Protein AF-A0A3C2D097-F1 (afdb_monomer_lite)

Sequence (112 aa):
MTNLFAPLGINSFEWKAIRGKHVFASGNLFLAPRDLAKIGQLCLNKGEWNGTAKISKQWMEESTQSWIYPTEFGVGDGYGYQWWLHKNPAMWRTLVMRAYFIMKGDTYHLGE

Foldseek 3Di:
DCLPCVLLVFDDWDFDAPDDPHGPLQARIGGDPVSVVSVVVCLVVLQDDPNDRSDHSVCSVQQQDFPAADDPVDDARGHGNQDRHHPDPVCVVPDPPGGRDDDPDDDDPPDD

Structure (mmCIF, N/CA/C/O backbone):
data_AF-A0A3C2D097-F1
#
_entry.id   AF-A0A3C2D097-F1
#
loop_
_atom_site.group_PDB
_atom_site.id
_atom_site.type_symbol
_atom_site.label_atom_id
_atom_site.label_alt_id
_atom_site.label_comp_id
_atom_site.label_asym_id
_atom_site.label_entity_id
_atom_site.label_seq_id
_atom_site.pdbx_PDB_ins_code
_atom_site.Cartn_x
_atom_site.Cartn_y
_atom_site.Cartn_z
_atom_site.occupancy
_atom_site.B_iso_or_equiv
_atom_site.auth_seq_id
_atom_site.auth_comp_id
_atom_site.auth_asym_id
_atom_site.auth_atom_id
_atom_site.pdbx_PDB_model_num
ATOM 1 N N . MET A 1 1 ? 3.657 -13.182 -3.591 1.00 59.03 1 MET A N 1
ATOM 2 C CA . MET A 1 1 ? 2.786 -12.130 -4.183 1.00 59.03 1 MET A CA 1
ATOM 3 C C . MET A 1 1 ? 1.293 -12.449 -4.070 1.00 59.03 1 MET A C 1
ATOM 5 O O . MET A 1 1 ? 0.471 -11.553 -4.208 1.00 59.03 1 MET A O 1
ATOM 9 N N . THR A 1 2 ? 0.946 -13.686 -3.718 1.00 64.25 2 THR A N 1
ATOM 10 C CA . THR A 1 2 ? -0.405 -14.182 -3.417 1.00 64.25 2 THR A CA 1
ATOM 11 C C . THR A 1 2 ? -1.143 -13.439 -2.300 1.00 64.25 2 THR A C 1
ATOM 13 O O . THR A 1 2 ? -2.363 -13.371 -2.347 1.00 64.25 2 THR A O 1
ATOM 16 N N . ASN A 1 3 ? -0.443 -12.837 -1.334 1.00 79.62 3 ASN A N 1
ATOM 17 C CA . ASN A 1 3 ? -1.094 -12.298 -0.130 1.00 79.62 3 ASN A CA 1
ATOM 18 C C . ASN A 1 3 ? -1.745 -10.913 -0.308 1.00 79.62 3 ASN A C 1
ATOM 20 O O . ASN A 1 3 ? -2.619 -10.569 0.477 1.00 79.62 3 ASN A O 1
ATOM 24 N N . LEU A 1 4 ? -1.360 -10.132 -1.329 1.00 88.69 4 LEU A N 1
ATOM 25 C CA . LEU A 1 4 ? -1.915 -8.786 -1.562 1.00 88.69 4 LEU A CA 1
ATOM 26 C C . LEU A 1 4 ? -2.538 -8.632 -2.951 1.00 88.69 4 LEU A C 1
ATOM 28 O O . LEU A 1 4 ? -3.680 -8.208 -3.068 1.00 88.69 4 LEU A O 1
ATOM 32 N N . PHE A 1 5 ? -1.818 -9.000 -4.012 1.00 92.94 5 PHE A N 1
ATOM 33 C CA . PHE A 1 5 ? -2.268 -8.717 -5.379 1.00 92.94 5 PHE A CA 1
ATOM 34 C C . PHE A 1 5 ? -3.458 -9.575 -5.797 1.00 92.94 5 PHE A C 1
ATOM 36 O O . PHE A 1 5 ? -4.438 -9.040 -6.311 1.00 92.94 5 PHE A O 1
ATOM 43 N N . ALA A 1 6 ? -3.419 -10.878 -5.513 1.00 92.19 6 ALA A N 1
ATOM 44 C CA . ALA A 1 6 ? -4.521 -11.774 -5.853 1.00 92.19 6 ALA A CA 1
ATOM 45 C C . ALA A 1 6 ? -5.845 -11.375 -5.157 1.00 92.19 6 ALA A C 1
ATOM 47 O O . ALA A 1 6 ? -6.849 -11.252 -5.856 1.00 92.19 6 ALA A O 1
ATOM 48 N N . PRO A 1 7 ? -5.877 -11.054 -3.844 1.00 91.56 7 PRO A N 1
ATOM 49 C CA . PRO A 1 7 ? -7.081 -10.527 -3.192 1.00 91.56 7 PRO A CA 1
ATOM 50 C C . PRO A 1 7 ? -7.643 -9.235 -3.801 1.00 91.56 7 PRO A C 1
ATOM 52 O O . PRO A 1 7 ? -8.851 -9.016 -3.746 1.00 91.56 7 PRO A O 1
ATOM 55 N N . LEU A 1 8 ? -6.786 -8.389 -4.380 1.00 94.88 8 LEU A N 1
ATOM 56 C CA . LEU A 1 8 ? -7.181 -7.154 -5.066 1.00 94.88 8 LEU A CA 1
ATOM 57 C C . LEU A 1 8 ? -7.514 -7.380 -6.557 1.00 94.88 8 LEU A C 1
ATOM 59 O O . LEU A 1 8 ? -7.867 -6.440 -7.273 1.00 94.88 8 LEU A O 1
ATOM 63 N N . GLY A 1 9 ? -7.389 -8.610 -7.063 1.00 94.94 9 GLY A N 1
ATOM 64 C CA . GLY A 1 9 ? -7.557 -8.921 -8.483 1.00 94.94 9 GLY A CA 1
ATOM 65 C C . GLY A 1 9 ? -6.534 -8.210 -9.374 1.00 94.94 9 GLY A C 1
ATOM 66 O O . GLY A 1 9 ? -6.878 -7.755 -10.465 1.00 94.94 9 GLY A O 1
ATOM 67 N N . ILE A 1 10 ? -5.308 -8.028 -8.879 1.00 95.25 10 ILE A N 1
ATOM 68 C CA . ILE A 1 10 ? -4.172 -7.495 -9.635 1.00 95.25 10 ILE A CA 1
ATOM 69 C C . ILE A 1 10 ? -3.451 -8.688 -10.258 1.00 95.25 10 ILE A C 1
ATOM 71 O O . ILE A 1 10 ? -2.685 -9.387 -9.595 1.00 95.25 10 ILE A O 1
ATOM 75 N N . ASN A 1 11 ? -3.725 -8.925 -11.539 1.00 92.75 11 ASN A N 1
ATOM 76 C CA . ASN A 1 11 ? -3.269 -10.128 -12.242 1.00 92.75 11 ASN A CA 1
ATOM 77 C C . ASN A 1 11 ? -2.168 -9.843 -13.270 1.00 92.75 11 ASN A C 1
ATOM 79 O O . ASN A 1 11 ? -1.510 -10.768 -13.732 1.00 92.75 11 ASN A O 1
ATOM 83 N N . SER A 1 12 ? -1.968 -8.573 -13.630 1.00 91.56 12 SER A N 1
ATOM 84 C CA . SER A 1 12 ? -0.985 -8.147 -14.626 1.00 91.56 12 SER A CA 1
ATOM 85 C C . SER A 1 12 ? -0.011 -7.161 -13.999 1.00 91.56 12 SER A C 1
ATOM 87 O O . SER A 1 12 ? -0.319 -5.979 -13.843 1.00 91.56 12 SER A O 1
ATOM 89 N N . PHE A 1 13 ? 1.170 -7.652 -13.646 1.00 91.44 13 PHE A N 1
ATOM 90 C CA . PHE A 1 13 ? 2.243 -6.843 -13.086 1.00 91.44 13 PHE A CA 1
ATOM 91 C C . PHE A 1 13 ? 3.604 -7.423 -13.472 1.00 91.44 13 PHE A C 1
ATOM 93 O O . PHE A 1 13 ? 3.736 -8.622 -13.712 1.00 91.44 13 PHE A O 1
ATOM 100 N N . GLU A 1 14 ? 4.626 -6.576 -13.470 1.00 89.62 14 GLU A N 1
ATOM 101 C CA . GLU A 1 14 ? 6.020 -6.998 -13.585 1.00 89.62 14 GLU A CA 1
ATOM 102 C C . GLU A 1 14 ? 6.788 -6.439 -12.392 1.00 89.62 14 GLU A C 1
ATOM 104 O O . GLU A 1 14 ? 6.748 -5.238 -12.134 1.00 89.62 14 GLU A O 1
ATOM 109 N N . TRP A 1 15 ? 7.502 -7.293 -11.662 1.00 89.62 15 TRP A N 1
ATOM 110 C CA . TRP A 1 15 ? 8.435 -6.844 -10.634 1.00 89.62 15 TRP A CA 1
ATOM 111 C C . TRP A 1 15 ? 9.830 -7.310 -11.005 1.00 89.62 15 TRP A C 1
ATOM 113 O O . TRP A 1 15 ? 10.139 -8.500 -10.916 1.00 89.62 15 TRP A O 1
ATOM 123 N N . LYS A 1 16 ? 10.667 -6.375 -11.464 1.00 85.00 16 LYS A N 1
ATOM 124 C CA . LYS A 1 16 ? 11.976 -6.741 -12.008 1.00 85.00 16 LYS A CA 1
ATOM 125 C C . LYS A 1 16 ? 12.847 -7.403 -10.947 1.00 85.00 16 LYS A C 1
ATOM 127 O O . LYS A 1 16 ? 12.995 -6.907 -9.825 1.00 85.00 16 LYS A O 1
ATOM 132 N N . ALA A 1 17 ? 13.433 -8.530 -11.338 1.00 82.38 17 ALA A N 1
ATOM 133 C CA . ALA A 1 17 ? 14.380 -9.266 -10.525 1.00 82.38 17 ALA A CA 1
ATOM 134 C C . ALA A 1 17 ? 15.753 -8.585 -10.525 1.00 82.38 17 ALA A C 1
ATOM 136 O O . ALA A 1 17 ? 16.173 -8.003 -11.523 1.00 82.38 17 ALA A O 1
ATOM 137 N N . ILE A 1 18 ? 16.463 -8.691 -9.403 1.00 79.69 18 ILE A N 1
ATOM 138 C CA . ILE A 1 18 ? 17.875 -8.311 -9.299 1.00 79.69 18 ILE A CA 1
ATOM 139 C C . ILE A 1 18 ? 18.731 -9.458 -9.835 1.00 79.69 18 ILE A C 1
ATOM 141 O O . ILE A 1 18 ? 19.524 -9.278 -10.755 1.00 79.69 18 ILE A O 1
ATOM 145 N N . ARG A 1 19 ? 18.566 -10.648 -9.241 1.00 78.94 19 ARG A N 1
ATOM 146 C CA . ARG A 1 19 ? 19.236 -11.905 -9.602 1.00 78.94 19 ARG A CA 1
ATOM 147 C C . ARG A 1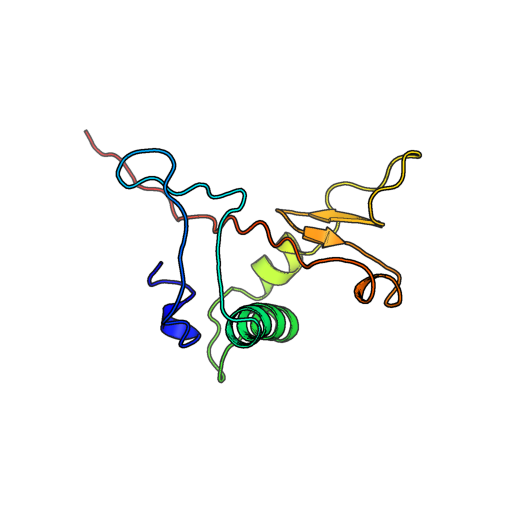 19 ? 18.360 -13.085 -9.189 1.00 78.94 19 ARG A C 1
ATOM 149 O O . ARG A 1 19 ? 17.853 -13.122 -8.066 1.00 78.94 19 ARG A O 1
ATOM 156 N N . GLY A 1 20 ? 18.209 -14.066 -10.077 1.00 77.88 20 GLY A N 1
ATOM 157 C CA . GLY A 1 20 ? 17.402 -15.257 -9.808 1.00 77.88 20 GLY A CA 1
ATOM 158 C C . GLY A 1 20 ? 15.957 -14.903 -9.438 1.00 77.88 20 GLY A C 1
ATOM 159 O O . GLY A 1 20 ? 15.287 -14.183 -10.169 1.00 77.88 20 GLY A O 1
ATOM 160 N N . LYS A 1 21 ? 15.482 -15.401 -8.290 1.00 77.38 21 LYS A N 1
ATOM 161 C CA . LYS A 1 21 ? 14.101 -15.205 -7.808 1.00 77.38 21 LYS A CA 1
ATOM 162 C C . LYS A 1 21 ? 13.904 -13.948 -6.941 1.00 77.38 21 LYS A C 1
ATOM 164 O O . LYS A 1 21 ? 12.794 -13.711 -6.472 1.00 77.38 21 LYS A O 1
ATOM 169 N N . HIS A 1 22 ? 14.950 -13.154 -6.697 1.00 82.38 22 HIS A N 1
ATOM 170 C CA . HIS A 1 22 ? 14.868 -11.976 -5.827 1.00 82.38 22 HIS A CA 1
ATOM 171 C C . HIS A 1 22 ? 14.453 -10.731 -6.610 1.00 82.38 22 HIS A C 1
ATOM 173 O O . HIS A 1 22 ? 15.105 -10.368 -7.589 1.00 82.38 22 HIS A O 1
ATOM 179 N N . VAL A 1 23 ? 13.399 -10.055 -6.149 1.00 84.44 23 VAL A N 1
ATOM 180 C CA . VAL A 1 23 ? 12.890 -8.808 -6.740 1.00 84.44 23 VAL A CA 1
ATOM 181 C C . VAL A 1 23 ? 13.579 -7.577 -6.162 1.00 84.44 23 VAL A C 1
ATOM 183 O O . VAL A 1 23 ? 14.045 -7.585 -5.022 1.00 84.44 23 VAL A O 1
ATOM 186 N N . PHE A 1 24 ? 13.617 -6.493 -6.934 1.00 83.44 24 PHE A N 1
ATOM 187 C CA . PHE A 1 24 ? 14.084 -5.198 -6.447 1.00 83.44 24 PHE A CA 1
ATOM 188 C C . PHE A 1 24 ? 12.996 -4.537 -5.593 1.00 83.44 24 PHE A C 1
ATOM 190 O O . PHE A 1 24 ? 12.231 -3.722 -6.083 1.00 83.44 24 PHE A O 1
ATOM 197 N N . ALA A 1 25 ? 12.872 -4.910 -4.316 1.00 83.19 25 ALA A N 1
ATOM 198 C CA . ALA A 1 25 ? 11.722 -4.513 -3.492 1.00 83.19 25 ALA A CA 1
ATOM 199 C C . ALA A 1 25 ? 11.588 -2.992 -3.263 1.00 83.19 25 ALA A C 1
ATOM 201 O O . ALA A 1 25 ? 10.493 -2.486 -3.034 1.00 83.19 25 ALA A O 1
ATOM 202 N N . SER A 1 26 ? 12.689 -2.248 -3.389 1.00 81.25 26 SER A N 1
ATOM 203 C CA . SER A 1 26 ? 12.708 -0.786 -3.331 1.00 81.25 26 SER A CA 1
ATOM 204 C C . SER A 1 26 ? 12.280 -0.116 -4.646 1.00 81.25 26 SER A C 1
ATOM 206 O O . SER A 1 26 ? 12.561 1.054 -4.856 1.00 81.25 26 SER A O 1
ATOM 208 N N . GLY A 1 27 ? 11.638 -0.807 -5.587 1.00 82.81 27 GLY A N 1
ATOM 209 C CA . GLY A 1 27 ? 11.117 -0.170 -6.798 1.00 82.81 27 GLY A CA 1
ATOM 210 C C . GLY A 1 27 ? 10.871 -1.147 -7.936 1.00 82.81 27 GLY A C 1
ATOM 211 O O . GLY A 1 27 ? 10.687 -2.336 -7.720 1.00 82.81 27 GLY A O 1
ATOM 212 N N . ASN A 1 28 ? 10.865 -0.650 -9.175 1.00 86.50 28 ASN A N 1
ATOM 213 C CA . ASN A 1 28 ? 10.746 -1.482 -10.382 1.00 86.50 28 ASN A CA 1
ATOM 214 C C . ASN A 1 28 ? 9.554 -2.461 -10.382 1.00 86.50 28 ASN A C 1
ATOM 216 O O . ASN A 1 28 ? 9.619 -3.531 -10.994 1.00 86.50 28 ASN A O 1
ATOM 220 N N . LEU A 1 29 ? 8.480 -2.077 -9.692 1.00 90.31 29 LEU A N 1
ATOM 221 C CA . LEU A 1 29 ? 7.170 -2.690 -9.788 1.00 90.31 29 LEU A CA 1
ATOM 222 C C . LEU A 1 29 ? 6.362 -1.903 -10.822 1.00 90.31 29 LEU A C 1
ATOM 224 O O . LEU A 1 29 ? 6.107 -0.711 -10.650 1.00 90.31 29 LEU A O 1
ATOM 228 N N . PHE A 1 30 ? 5.966 -2.580 -11.889 1.00 89.06 30 PHE A N 1
ATOM 229 C CA . PHE A 1 30 ? 5.164 -2.041 -12.974 1.00 89.06 30 PHE A CA 1
ATOM 230 C C . PHE A 1 30 ? 3.748 -2.603 -12.858 1.00 89.06 30 PHE A C 1
ATOM 232 O O . PHE A 1 30 ? 3.547 -3.819 -12.828 1.00 89.06 30 PHE A O 1
ATOM 239 N N . LEU A 1 31 ? 2.772 -1.701 -12.775 1.00 91.88 31 LEU A N 1
ATOM 240 C CA . LEU A 1 31 ? 1.351 -1.994 -12.611 1.00 91.88 31 LEU A CA 1
ATOM 241 C C . LEU A 1 31 ? 0.537 -1.149 -13.586 1.00 91.88 31 LEU A C 1
ATOM 243 O O . LEU A 1 31 ? 0.922 -0.025 -13.917 1.00 91.88 31 LEU A O 1
ATOM 247 N N . ALA A 1 32 ? -0.638 -1.641 -13.976 1.00 90.69 32 ALA A N 1
ATOM 248 C CA . ALA A 1 32 ? -1.635 -0.772 -14.583 1.00 90.69 32 ALA A CA 1
ATOM 249 C C . ALA A 1 32 ? -2.040 0.326 -13.573 1.00 90.69 32 ALA A C 1
ATOM 251 O O . ALA A 1 32 ? -2.228 0.022 -12.392 1.00 90.69 32 ALA A O 1
ATOM 252 N N . PRO A 1 33 ? -2.264 1.584 -14.001 1.00 89.56 33 PRO A N 1
ATOM 253 C CA . PRO A 1 33 ? -2.653 2.661 -13.085 1.00 89.56 33 PRO A CA 1
ATOM 254 C C . PRO A 1 33 ? -3.900 2.337 -12.250 1.00 89.56 33 PRO A C 1
ATOM 256 O O . PRO A 1 33 ? -3.971 2.673 -11.071 1.00 89.56 33 PRO A O 1
ATOM 259 N N . ARG A 1 34 ? -4.865 1.620 -12.841 1.00 92.31 34 ARG A N 1
ATOM 260 C CA . ARG A 1 34 ? -6.069 1.156 -12.136 1.00 92.31 34 ARG A CA 1
ATOM 261 C C . ARG A 1 34 ? -5.755 0.157 -11.026 1.00 92.31 34 ARG A C 1
ATOM 263 O O . ARG A 1 34 ? -6.394 0.211 -9.987 1.00 92.31 34 ARG A O 1
ATOM 270 N N . ASP A 1 35 ? -4.779 -0.722 -11.223 1.00 94.88 35 ASP A N 1
ATOM 271 C CA . ASP A 1 35 ? -4.371 -1.689 -10.202 1.00 94.88 35 ASP A CA 1
ATOM 272 C C . ASP A 1 35 ? -3.611 -1.013 -9.060 1.00 94.88 35 ASP A C 1
ATOM 274 O O . ASP A 1 35 ? -3.839 -1.334 -7.896 1.00 94.88 35 ASP A O 1
ATOM 278 N N . LEU A 1 36 ? -2.795 0.000 -9.366 1.00 92.00 36 LEU A N 1
ATOM 279 C CA . LEU A 1 36 ? -2.196 0.843 -8.332 1.00 92.00 36 LEU A CA 1
ATOM 280 C C . LEU A 1 36 ? -3.270 1.593 -7.522 1.00 92.00 36 LEU A C 1
ATOM 282 O O . LEU A 1 36 ? -3.180 1.665 -6.296 1.00 92.00 36 LEU A O 1
ATOM 286 N N . ALA A 1 37 ? -4.321 2.094 -8.179 1.00 92.56 37 ALA A N 1
ATOM 287 C CA . ALA A 1 37 ? -5.432 2.763 -7.501 1.00 92.56 37 ALA A CA 1
ATOM 288 C C . ALA A 1 37 ? -6.170 1.842 -6.513 1.00 92.56 37 ALA A C 1
ATOM 290 O O . ALA A 1 37 ? -6.619 2.316 -5.472 1.00 92.56 37 ALA A O 1
ATOM 291 N N . LYS A 1 38 ? -6.240 0.526 -6.769 1.00 95.38 38 LYS A N 1
ATOM 292 C CA . LYS A 1 38 ? -6.805 -0.442 -5.811 1.00 95.38 38 LYS A CA 1
ATOM 293 C C . LYS A 1 38 ? -6.005 -0.497 -4.512 1.00 95.38 38 LYS A C 1
ATOM 295 O O . LYS A 1 38 ? -6.600 -0.584 -3.443 1.00 95.38 38 LYS A O 1
ATOM 300 N N . ILE A 1 39 ? -4.675 -0.407 -4.590 1.00 93.56 39 ILE A N 1
ATOM 301 C CA . ILE A 1 39 ? -3.821 -0.346 -3.396 1.00 93.56 39 ILE A CA 1
ATOM 302 C C . ILE A 1 39 ? -4.092 0.953 -2.628 1.00 93.56 39 ILE A C 1
ATOM 304 O O . ILE A 1 39 ? -4.280 0.917 -1.417 1.00 93.56 39 ILE A O 1
ATOM 308 N N . GLY A 1 40 ? -4.207 2.087 -3.327 1.00 92.25 40 GLY A N 1
ATOM 309 C CA . GLY A 1 40 ? -4.606 3.354 -2.703 1.00 92.25 40 GLY A CA 1
ATOM 310 C C . GLY A 1 40 ? -5.972 3.269 -2.011 1.00 92.25 40 GLY A C 1
ATOM 311 O O . GLY A 1 40 ? -6.117 3.695 -0.867 1.00 92.25 40 GLY A O 1
ATOM 312 N N . GLN A 1 41 ? -6.960 2.654 -2.663 1.00 94.56 41 GLN A N 1
ATOM 313 C CA . GLN A 1 41 ? -8.291 2.457 -2.093 1.00 94.56 41 GLN A CA 1
ATOM 314 C C . GLN A 1 41 ? -8.276 1.521 -0.877 1.00 94.56 41 GLN A C 1
ATOM 316 O O . GLN A 1 41 ? -8.961 1.803 0.102 1.00 94.56 41 GLN A O 1
ATOM 321 N N . LEU A 1 42 ? -7.475 0.449 -0.896 1.00 94.38 42 LEU A N 1
ATOM 322 C CA . LEU A 1 42 ? -7.256 -0.410 0.271 1.00 94.38 42 LEU A CA 1
ATOM 323 C C . LEU A 1 42 ? -6.733 0.407 1.462 1.00 94.38 42 LEU A C 1
ATOM 325 O O . LEU A 1 42 ? -7.203 0.229 2.585 1.00 94.38 42 LEU A O 1
ATOM 329 N N . CYS A 1 43 ? -5.796 1.328 1.220 1.00 92.44 43 CYS A N 1
ATOM 330 C CA . CYS A 1 43 ? -5.272 2.207 2.261 1.00 92.44 43 CYS A CA 1
ATOM 331 C C . CYS A 1 43 ? -6.341 3.170 2.801 1.00 92.44 43 CYS A C 1
ATOM 333 O O . CYS A 1 43 ? -6.492 3.287 4.017 1.00 92.44 43 CYS A O 1
ATOM 335 N N . LEU A 1 44 ? -7.121 3.808 1.919 1.00 90.50 44 LEU A N 1
ATOM 336 C CA . LEU A 1 44 ? -8.236 4.687 2.306 1.00 90.50 44 LEU A CA 1
ATOM 337 C C . LEU A 1 44 ? -9.308 3.941 3.112 1.00 90.50 44 LEU A C 1
ATOM 339 O O . LEU A 1 44 ? -9.863 4.485 4.065 1.00 90.50 44 LEU A O 1
ATOM 343 N N . ASN A 1 45 ? -9.534 2.671 2.782 1.00 94.94 45 ASN A N 1
ATOM 344 C CA . ASN A 1 45 ? -10.442 1.775 3.492 1.00 94.94 45 ASN A CA 1
ATOM 345 C C . ASN A 1 45 ? -9.805 1.127 4.731 1.00 94.94 45 ASN A C 1
ATOM 347 O O . ASN A 1 45 ? -10.324 0.141 5.250 1.00 94.94 45 ASN A O 1
ATOM 351 N N . LYS A 1 46 ? -8.670 1.646 5.214 1.00 92.88 46 LYS A N 1
ATOM 352 C CA . LYS A 1 46 ? -7.984 1.172 6.425 1.00 92.88 46 LYS A CA 1
ATOM 353 C C . LYS A 1 46 ? -7.694 -0.335 6.411 1.00 92.88 46 LYS A C 1
ATOM 355 O O . LYS A 1 46 ? -7.768 -0.997 7.443 1.00 92.88 46 LYS A O 1
ATOM 360 N N . GLY A 1 47 ? -7.329 -0.860 5.241 1.00 92.56 47 GLY A N 1
ATOM 361 C CA . GLY A 1 47 ? -6.947 -2.258 5.055 1.00 92.56 47 GLY A CA 1
ATOM 362 C C . GLY A 1 47 ? -8.109 -3.191 4.714 1.00 92.56 47 GLY A C 1
ATOM 363 O O . GLY A 1 47 ? -7.884 -4.391 4.536 1.00 92.56 47 GLY A O 1
ATOM 364 N N . GLU A 1 48 ? -9.330 -2.671 4.577 1.00 96.19 48 GLU A N 1
ATOM 365 C CA . GLU A 1 48 ? -10.491 -3.439 4.135 1.00 96.19 48 GLU A CA 1
ATOM 366 C C . GLU A 1 48 ? -10.643 -3.427 2.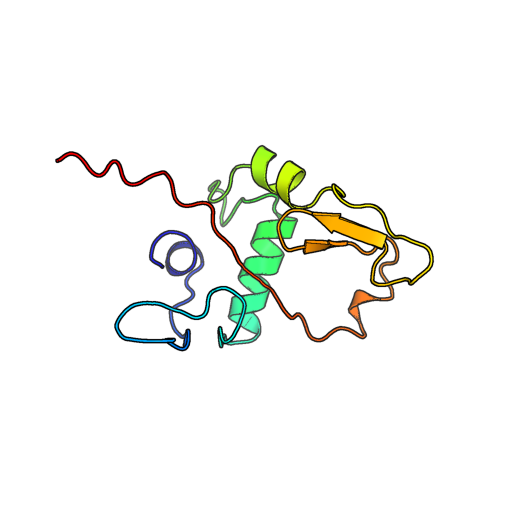607 1.00 96.19 48 GLU A C 1
ATOM 368 O O . GLU A 1 48 ? -10.583 -2.388 1.945 1.00 96.19 48 GLU A O 1
ATOM 373 N N . TRP A 1 49 ? -10.894 -4.604 2.038 1.00 95.81 49 TRP A N 1
ATOM 374 C CA . TRP A 1 49 ? -11.244 -4.776 0.634 1.00 95.81 49 TRP A CA 1
ATOM 375 C C . TRP A 1 49 ? -12.500 -5.626 0.510 1.00 95.81 49 TRP A C 1
ATOM 377 O O . TRP A 1 49 ? -12.515 -6.768 0.974 1.00 95.81 49 TRP A O 1
ATOM 387 N N . ASN A 1 50 ? -13.541 -5.084 -0.129 1.00 94.94 50 ASN A N 1
ATOM 388 C CA . ASN A 1 50 ? -14.831 -5.753 -0.326 1.00 94.94 50 ASN A CA 1
ATOM 389 C C . ASN A 1 50 ? -15.387 -6.383 0.971 1.00 94.94 50 ASN A C 1
ATOM 391 O O . ASN A 1 50 ? -15.744 -7.560 0.985 1.00 94.94 50 ASN A O 1
ATOM 395 N N . GLY A 1 51 ? -15.396 -5.634 2.081 1.00 94.25 51 GLY A N 1
ATOM 396 C CA . GLY A 1 51 ? -15.911 -6.112 3.372 1.00 94.25 51 GLY A CA 1
ATOM 397 C C . GLY A 1 51 ? -14.993 -7.084 4.121 1.00 94.25 51 GLY A C 1
ATOM 398 O O . GLY A 1 51 ? -15.375 -7.606 5.163 1.00 94.25 51 GLY A O 1
ATOM 399 N N . THR A 1 52 ? -13.790 -7.367 3.608 1.00 93.44 52 THR A N 1
ATOM 400 C CA . THR A 1 52 ? -12.818 -8.254 4.261 1.00 93.44 52 THR A CA 1
ATOM 401 C C . THR A 1 52 ? -11.558 -7.488 4.641 1.00 93.44 52 THR A C 1
ATOM 403 O O . THR A 1 52 ? -10.907 -6.896 3.779 1.00 93.44 52 THR A O 1
ATOM 406 N N . ALA A 1 53 ? -11.144 -7.566 5.906 1.00 93.00 53 ALA A N 1
ATOM 407 C CA . ALA A 1 53 ? -9.853 -7.045 6.345 1.00 93.00 53 ALA A CA 1
ATOM 408 C C . ALA A 1 53 ? -8.705 -7.845 5.698 1.00 93.00 53 ALA A C 1
ATOM 410 O O . ALA A 1 53 ? -8.522 -9.029 5.980 1.00 93.00 53 ALA A O 1
ATOM 411 N N . LYS A 1 54 ? -7.947 -7.211 4.797 1.00 94.12 54 LYS A N 1
ATOM 412 C CA . LYS A 1 54 ? -6.743 -7.787 4.165 1.00 94.12 54 LYS A CA 1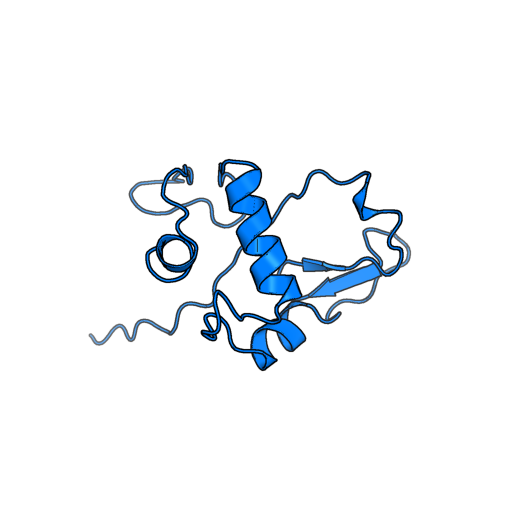
ATOM 413 C C . LYS A 1 54 ? -5.466 -7.342 4.857 1.00 94.12 54 LYS A C 1
ATOM 415 O O . LYS A 1 54 ? -4.492 -8.084 4.884 1.00 94.12 54 LYS A O 1
ATOM 420 N N . ILE A 1 55 ? -5.489 -6.138 5.413 1.00 92.00 55 ILE A N 1
ATOM 421 C CA . ILE A 1 55 ? -4.435 -5.578 6.249 1.00 92.00 55 ILE A CA 1
ATOM 422 C C . ILE A 1 55 ? -5.103 -5.129 7.544 1.00 92.00 55 ILE A C 1
ATOM 424 O O . ILE A 1 55 ? -6.222 -4.614 7.512 1.00 92.00 55 ILE A O 1
ATOM 428 N N . SER A 1 56 ? -4.456 -5.348 8.689 1.00 93.88 56 SER A N 1
ATOM 429 C CA . SER A 1 56 ? -5.032 -4.905 9.955 1.00 93.88 56 SER A CA 1
ATOM 430 C C . SER A 1 56 ? -5.136 -3.380 9.981 1.00 93.88 56 SER A C 1
ATOM 432 O O . SER A 1 56 ? -4.230 -2.661 9.550 1.00 93.88 56 SER A O 1
ATOM 434 N N . LYS A 1 57 ? -6.244 -2.878 10.527 1.00 92.12 57 LYS A N 1
ATOM 435 C CA . LYS A 1 57 ? -6.450 -1.440 10.721 1.00 92.12 57 LYS A CA 1
ATOM 436 C C . LYS A 1 57 ? -5.311 -0.814 11.534 1.00 92.12 57 LYS A C 1
ATOM 438 O O . LYS A 1 57 ? -4.816 0.243 11.164 1.00 92.12 57 LYS A O 1
ATOM 443 N N . GLN A 1 58 ? -4.857 -1.512 12.578 1.00 93.88 58 GLN A N 1
ATOM 444 C CA . GLN A 1 58 ? -3.719 -1.095 13.397 1.00 93.88 58 GLN A CA 1
ATOM 445 C C . GLN A 1 58 ? -2.450 -0.916 12.556 1.00 93.88 58 GLN A C 1
ATOM 447 O O . GLN A 1 58 ? -1.804 0.118 12.652 1.00 93.88 58 GLN A O 1
ATOM 452 N N . TRP A 1 59 ? -2.118 -1.868 11.676 1.00 92.94 59 TRP A N 1
ATOM 453 C CA . TRP A 1 59 ? -0.945 -1.726 10.812 1.00 92.94 59 TRP A CA 1
ATOM 454 C C . TRP A 1 59 ? -1.099 -0.580 9.814 1.00 92.94 59 TRP A C 1
ATOM 456 O O . TRP A 1 59 ? -0.129 0.106 9.514 1.00 92.94 59 TRP A O 1
ATOM 466 N N . MET A 1 60 ? -2.302 -0.337 9.292 1.00 91.12 60 MET A N 1
ATOM 467 C CA . MET A 1 60 ? -2.537 0.824 8.432 1.00 91.12 60 MET A CA 1
ATOM 468 C C . MET A 1 60 ? -2.270 2.137 9.171 1.00 91.12 60 MET A C 1
ATOM 470 O O . MET A 1 60 ? -1.600 3.009 8.626 1.00 91.12 60 MET A O 1
ATOM 474 N N . GLU A 1 61 ? -2.734 2.259 10.412 1.00 89.75 61 GLU A N 1
ATOM 475 C CA . GLU A 1 61 ? -2.501 3.432 11.263 1.00 89.75 61 GLU A CA 1
ATOM 476 C C . GLU A 1 61 ? -1.011 3.578 11.622 1.00 89.75 61 GLU A C 1
ATOM 478 O O . GLU A 1 61 ? -0.420 4.632 11.399 1.00 89.75 61 GLU A O 1
ATOM 483 N N . GLU A 1 62 ? -0.365 2.503 12.072 1.00 91.75 62 GLU A N 1
ATOM 484 C CA . GLU A 1 62 ? 1.061 2.494 12.417 1.00 91.75 62 GLU A CA 1
ATOM 485 C C . GLU A 1 62 ? 1.971 2.735 11.206 1.00 91.75 62 GLU A C 1
ATOM 487 O O . GLU A 1 62 ? 2.974 3.436 11.317 1.00 91.75 62 GLU A O 1
ATOM 492 N N . SER A 1 63 ? 1.651 2.167 10.041 1.00 88.69 63 SER A N 1
ATOM 493 C CA . SER A 1 63 ? 2.482 2.296 8.837 1.00 88.69 63 SER A CA 1
ATOM 494 C C . SER A 1 63 ? 2.420 3.691 8.228 1.00 88.69 63 SER A C 1
ATOM 496 O O . SER A 1 63 ? 3.414 4.149 7.674 1.00 88.69 63 SER A O 1
ATOM 498 N N . THR A 1 64 ? 1.285 4.379 8.371 1.00 87.06 64 THR A N 1
ATOM 499 C CA . THR A 1 64 ? 1.041 5.696 7.765 1.00 87.06 64 THR A CA 1
ATOM 500 C C . THR A 1 64 ? 1.188 6.870 8.733 1.00 87.06 64 THR A C 1
ATOM 502 O O . THR A 1 64 ? 1.022 8.018 8.320 1.00 87.06 64 THR A O 1
ATOM 505 N N . GLN A 1 65 ? 1.527 6.634 10.004 1.00 87.62 65 GLN A N 1
ATOM 506 C CA . GLN A 1 65 ? 1.858 7.722 10.922 1.00 87.62 65 GLN A CA 1
ATOM 507 C C . GLN A 1 65 ? 3.302 8.206 10.760 1.00 87.62 65 GLN A C 1
ATOM 509 O O . GLN A 1 65 ? 4.185 7.486 10.292 1.00 87.62 65 GLN A O 1
ATOM 514 N N . SER A 1 66 ? 3.548 9.450 11.170 1.00 88.25 66 SER A N 1
ATOM 515 C CA . SER A 1 66 ? 4.879 10.048 11.104 1.00 88.25 66 SER A CA 1
ATOM 516 C C . SER A 1 66 ? 5.767 9.491 12.208 1.00 88.25 66 SER A C 1
ATOM 518 O O . SER A 1 66 ? 5.558 9.784 13.382 1.00 88.25 66 SER A O 1
ATOM 520 N N . TRP A 1 67 ? 6.788 8.733 11.822 1.00 88.00 67 TRP A N 1
ATOM 521 C CA . TRP A 1 67 ? 7.837 8.256 12.726 1.00 88.00 67 TRP A CA 1
ATOM 522 C C . TRP A 1 67 ? 9.109 9.092 12.624 1.00 88.00 67 TRP A C 1
ATOM 524 O O . TRP A 1 67 ? 9.852 9.223 13.592 1.00 88.00 67 TRP A O 1
ATOM 534 N N . ILE A 1 68 ? 9.339 9.680 11.452 1.00 86.38 68 ILE A N 1
ATOM 535 C CA . ILE A 1 68 ? 10.416 10.627 11.190 1.00 86.38 68 ILE A CA 1
ATOM 536 C C . ILE A 1 68 ? 9.765 11.957 10.834 1.00 86.38 68 ILE A C 1
ATOM 538 O O . ILE A 1 68 ? 8.985 12.038 9.886 1.00 86.38 68 ILE A O 1
ATOM 542 N N . TYR A 1 69 ? 10.081 12.991 11.604 1.00 83.06 69 TYR A N 1
ATOM 543 C CA . TYR A 1 69 ? 9.584 14.344 11.378 1.00 83.06 69 TYR A CA 1
ATOM 544 C C . TYR A 1 69 ? 10.532 15.105 10.443 1.00 83.06 69 TYR A C 1
ATOM 546 O O . TYR A 1 69 ? 11.739 14.848 10.465 1.00 83.06 69 TYR A O 1
ATOM 554 N N . PRO A 1 70 ? 10.010 16.015 9.605 1.00 73.94 70 PRO A N 1
ATOM 555 C CA . PRO A 1 70 ? 10.823 16.746 8.647 1.00 73.94 70 PRO A CA 1
ATOM 556 C C . PRO A 1 70 ? 11.885 17.581 9.364 1.00 73.94 70 PRO A C 1
ATOM 558 O O . PRO A 1 70 ? 11.606 18.246 10.362 1.00 73.94 70 PRO A O 1
ATOM 561 N N . THR A 1 71 ? 13.104 17.541 8.834 1.00 64.62 71 THR A N 1
ATOM 562 C CA . THR A 1 71 ? 14.175 18.479 9.177 1.00 64.62 71 THR A CA 1
ATOM 563 C C . THR A 1 71 ? 14.118 19.685 8.237 1.00 64.62 71 THR A C 1
ATOM 565 O O . THR A 1 71 ? 13.358 19.702 7.266 1.00 64.62 71 THR A O 1
ATOM 568 N N . GLU A 1 72 ? 14.944 20.696 8.498 1.00 57.06 72 GLU A N 1
ATOM 569 C CA . GLU A 1 72 ? 14.976 21.984 7.784 1.00 57.06 72 GLU A CA 1
ATOM 570 C C . GLU A 1 72 ? 15.171 21.877 6.251 1.00 57.06 72 GLU A C 1
ATOM 572 O O . GLU A 1 72 ? 14.923 22.841 5.534 1.00 57.06 72 GLU A O 1
ATOM 577 N N . PHE A 1 73 ? 15.548 20.702 5.727 1.00 55.47 73 PHE A N 1
ATOM 578 C CA . PHE A 1 73 ? 15.834 20.457 4.304 1.00 55.47 73 PHE A CA 1
ATOM 579 C C . PHE A 1 73 ? 14.704 19.752 3.518 1.00 55.47 73 PHE A C 1
ATOM 581 O O . PHE A 1 73 ? 14.904 19.363 2.370 1.00 55.47 73 PHE A O 1
ATOM 588 N N . GLY A 1 74 ? 13.507 19.635 4.106 1.00 56.62 74 GLY A N 1
ATOM 589 C CA . GLY A 1 74 ? 12.227 19.714 3.384 1.00 56.62 74 GLY A CA 1
ATOM 590 C C . GLY A 1 74 ? 11.964 18.726 2.239 1.00 56.62 74 GLY A C 1
ATOM 591 O O . GLY A 1 74 ? 11.739 19.146 1.104 1.00 56.62 74 GLY A O 1
ATOM 592 N N . VAL A 1 75 ? 11.858 17.428 2.536 1.00 57.69 75 VAL A N 1
ATOM 593 C CA . VAL A 1 75 ? 11.151 16.481 1.654 1.00 57.69 75 VAL A CA 1
ATOM 594 C C . VAL A 1 75 ? 9.996 15.862 2.441 1.00 57.69 75 VAL A C 1
ATOM 596 O O . VAL A 1 75 ? 10.210 15.044 3.329 1.00 57.69 75 VAL A O 1
ATOM 599 N N . GLY A 1 76 ? 8.766 16.284 2.135 1.00 63.94 76 GLY A 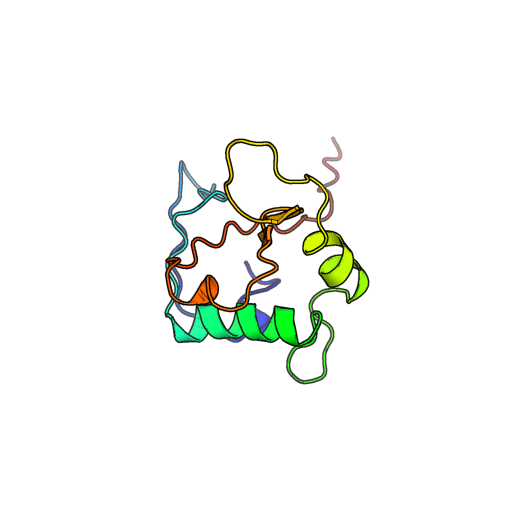N 1
ATOM 600 C CA . GLY A 1 76 ? 7.554 15.841 2.837 1.00 63.94 76 GLY A CA 1
ATOM 601 C C . GLY A 1 76 ? 7.332 16.475 4.215 1.00 63.94 76 GLY A C 1
ATOM 602 O O . GLY A 1 76 ? 8.176 17.192 4.740 1.00 63.94 76 GLY A O 1
ATOM 603 N N . ASP A 1 77 ? 6.161 16.210 4.793 1.00 76.56 77 ASP A N 1
ATOM 604 C CA . ASP A 1 77 ? 5.755 16.639 6.139 1.00 76.56 77 ASP A CA 1
ATOM 605 C C . ASP A 1 77 ? 6.036 15.570 7.215 1.00 76.56 77 ASP A C 1
ATOM 607 O O . ASP A 1 77 ? 5.681 15.752 8.384 1.00 76.56 77 ASP A O 1
ATOM 611 N N . GLY A 1 78 ? 6.649 14.452 6.814 1.00 82.81 78 GLY A N 1
ATOM 612 C CA . GLY A 1 78 ? 7.037 13.327 7.660 1.00 82.81 78 GLY A CA 1
ATOM 613 C C . GLY A 1 78 ? 7.247 12.044 6.854 1.00 82.81 78 GLY A C 1
ATOM 614 O O . GLY A 1 78 ? 6.954 11.987 5.657 1.00 82.81 78 GLY A O 1
ATOM 615 N N . TYR A 1 79 ? 7.744 11.003 7.515 1.00 84.88 79 TYR A N 1
ATOM 616 C CA . TYR A 1 79 ? 7.921 9.677 6.927 1.00 84.88 79 TYR A CA 1
ATOM 617 C C . TYR A 1 79 ? 7.577 8.572 7.929 1.00 84.88 79 TYR A C 1
ATOM 619 O O . TYR A 1 79 ? 7.906 8.668 9.114 1.00 84.88 79 TYR A O 1
ATOM 627 N N . GLY A 1 80 ? 6.949 7.500 7.449 1.00 86.25 80 GLY A N 1
ATOM 628 C CA . GLY A 1 80 ? 6.629 6.318 8.248 1.00 86.25 80 GLY A CA 1
ATOM 629 C C . GLY A 1 80 ? 6.625 5.059 7.397 1.00 86.25 80 GLY A C 1
ATOM 630 O O . GLY A 1 80 ? 6.024 5.062 6.338 1.00 86.25 80 GLY A O 1
ATOM 631 N N . TYR A 1 81 ? 7.335 4.006 7.816 1.00 87.38 81 TYR A N 1
ATOM 632 C CA . TYR A 1 81 ? 7.352 2.670 7.190 1.00 87.38 81 TYR A CA 1
ATOM 633 C C . TYR A 1 81 ? 7.134 2.624 5.653 1.00 87.38 81 TYR A C 1
ATOM 635 O O . TYR A 1 81 ? 6.305 1.859 5.168 1.00 87.38 81 TYR A O 1
ATOM 643 N N . GLN A 1 82 ? 7.928 3.393 4.888 1.00 87.31 82 GLN A N 1
ATOM 644 C CA . GLN A 1 82 ? 7.894 3.527 3.411 1.00 87.31 82 GLN A CA 1
ATOM 645 C C . GLN A 1 82 ? 6.915 4.548 2.800 1.00 87.31 82 GLN A C 1
ATOM 647 O O . GLN A 1 82 ? 6.905 4.737 1.583 1.00 87.31 82 GLN A O 1
ATOM 652 N N . TRP A 1 83 ? 6.178 5.284 3.623 1.00 86.12 83 TRP A N 1
ATOM 653 C CA . TRP A 1 83 ? 5.296 6.373 3.223 1.00 86.12 83 TRP A CA 1
ATOM 654 C C . TRP A 1 83 ? 5.955 7.728 3.436 1.00 86.12 83 TRP A C 1
ATOM 656 O O . TRP A 1 83 ? 6.363 8.064 4.547 1.00 86.12 83 TRP A O 1
ATOM 666 N N . TRP A 1 84 ? 5.979 8.535 2.379 1.00 84.38 84 TRP A N 1
ATOM 667 C CA . TRP A 1 84 ? 6.136 9.979 2.507 1.00 84.38 84 TRP A CA 1
ATOM 668 C C . TRP A 1 84 ? 4.785 10.580 2.875 1.00 84.38 84 TRP A C 1
ATOM 670 O O . TRP A 1 84 ? 3.785 10.338 2.196 1.00 84.38 84 TRP A O 1
ATOM 680 N N . LEU A 1 85 ? 4.752 11.348 3.956 1.00 81.12 85 LEU A N 1
ATOM 681 C CA . LEU A 1 85 ? 3.534 11.949 4.473 1.00 81.12 85 LEU A CA 1
ATOM 682 C C . LEU A 1 85 ? 3.475 13.409 4.052 1.00 81.12 85 LEU A C 1
ATOM 684 O O . LEU A 1 85 ? 4.469 14.127 4.124 1.00 81.12 85 LEU A O 1
ATOM 688 N N . HIS A 1 86 ? 2.293 13.848 3.633 1.00 76.94 86 HIS A N 1
ATOM 689 C CA . HIS A 1 86 ? 2.027 15.233 3.278 1.00 76.94 86 HIS A CA 1
ATOM 690 C C . HIS A 1 86 ? 0.762 15.698 3.996 1.00 76.94 86 HIS A C 1
ATOM 692 O O . HIS A 1 86 ? -0.301 15.098 3.857 1.00 76.94 86 HIS A O 1
ATOM 698 N N . LYS A 1 87 ? 0.876 16.780 4.760 1.00 69.06 87 LYS A N 1
ATOM 699 C CA . LYS A 1 87 ? -0.223 17.456 5.455 1.00 69.06 87 LYS A CA 1
ATOM 700 C C . LYS A 1 87 ? -1.058 18.289 4.490 1.00 69.06 87 LYS A C 1
ATOM 702 O O . LYS A 1 87 ? -2.224 18.548 4.768 1.00 69.06 87 LYS A O 1
ATOM 707 N N . ASN A 1 88 ? -0.475 18.705 3.361 1.00 63.16 88 ASN A N 1
ATOM 708 C CA . ASN A 1 88 ? -1.163 19.515 2.365 1.00 63.16 88 ASN A CA 1
ATOM 709 C C . ASN A 1 88 ? -1.735 18.661 1.212 1.00 63.16 88 ASN A C 1
ATOM 711 O O . ASN A 1 88 ? -0.975 18.200 0.349 1.00 63.16 88 ASN A O 1
ATOM 715 N N . PRO A 1 89 ? -3.070 18.535 1.100 1.00 55.88 89 PRO A N 1
ATOM 716 C CA . PRO A 1 89 ? -3.741 17.887 -0.017 1.00 55.88 89 PRO A CA 1
ATOM 717 C C . PRO A 1 89 ? -3.737 18.758 -1.284 1.00 55.88 89 PRO A C 1
ATOM 719 O O . PRO A 1 89 ? -4.671 18.692 -2.062 1.00 55.88 89 PRO A O 1
ATOM 722 N N . ALA A 1 90 ? -2.720 19.573 -1.547 1.00 50.81 90 ALA A N 1
ATOM 723 C CA . ALA A 1 90 ? -2.420 20.125 -2.873 1.00 50.81 90 ALA A CA 1
ATOM 724 C C . ALA A 1 90 ? -1.178 19.457 -3.499 1.00 50.81 90 ALA A C 1
ATOM 726 O O . ALA A 1 90 ? -1.046 19.421 -4.720 1.00 50.81 90 ALA A O 1
ATOM 727 N N . MET A 1 91 ? -0.311 18.852 -2.674 1.00 50.00 91 MET A N 1
ATOM 728 C CA . MET A 1 91 ? 0.963 18.247 -3.094 1.00 50.00 91 MET A CA 1
ATOM 729 C C . MET A 1 91 ? 0.803 16.883 -3.796 1.00 50.00 91 MET A C 1
ATOM 731 O O . MET A 1 91 ? 1.689 16.464 -4.537 1.00 50.00 91 MET A O 1
ATOM 735 N N . TRP A 1 92 ? -0.348 16.213 -3.643 1.00 48.91 92 TRP A N 1
ATOM 736 C CA . TRP A 1 92 ? -0.695 14.963 -4.349 1.00 48.91 92 TRP A CA 1
ATOM 737 C C . TRP A 1 92 ? -0.774 15.112 -5.876 1.00 48.91 92 TRP A C 1
ATOM 739 O O . TRP A 1 92 ? -0.701 14.115 -6.587 1.00 48.91 92 TRP A O 1
ATOM 749 N N . ARG A 1 93 ? -0.930 16.339 -6.394 1.00 38.75 93 ARG A N 1
ATOM 750 C CA . ARG A 1 93 ? -1.046 16.604 -7.838 1.00 38.75 93 ARG A CA 1
ATOM 751 C C . ARG A 1 93 ? 0.295 16.601 -8.573 1.00 38.75 93 ARG A C 1
ATOM 753 O O . ARG A 1 93 ? 0.300 16.508 -9.796 1.00 38.75 93 ARG A O 1
ATOM 760 N N . THR A 1 94 ? 1.411 16.688 -7.850 1.00 35.75 94 THR A N 1
ATOM 761 C CA . THR A 1 94 ? 2.739 16.926 -8.442 1.00 35.75 94 THR A CA 1
ATOM 762 C C . THR A 1 94 ? 3.690 15.738 -8.297 1.00 35.75 94 THR A C 1
ATOM 764 O O . THR A 1 94 ? 4.742 15.723 -8.932 1.00 35.75 94 THR A O 1
ATOM 767 N N . LEU A 1 95 ? 3.340 14.722 -7.498 1.00 39.62 95 LEU A N 1
ATOM 768 C CA . LEU A 1 95 ? 4.170 13.531 -7.338 1.00 39.62 95 LEU A CA 1
ATOM 769 C C . LEU A 1 95 ? 3.720 12.395 -8.258 1.00 39.62 95 LEU A C 1
ATOM 771 O O . LEU A 1 95 ? 2.614 11.868 -8.154 1.00 39.62 95 LEU A O 1
ATOM 775 N N . VAL A 1 96 ? 4.655 11.930 -9.087 1.00 35.78 96 VAL A N 1
ATOM 776 C CA . VAL A 1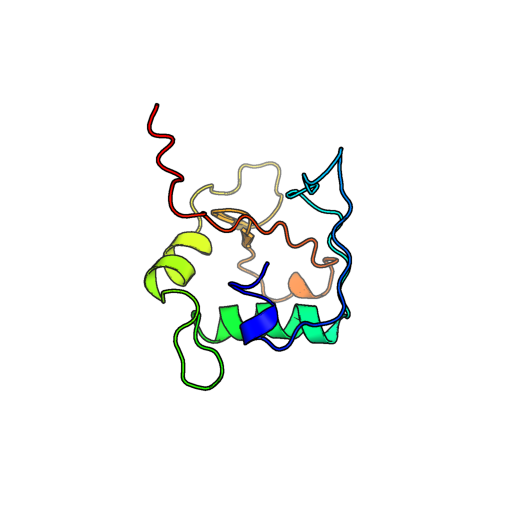 96 ? 4.663 10.542 -9.552 1.00 35.78 96 VAL A CA 1
ATOM 777 C C . VAL A 1 96 ? 4.632 9.669 -8.299 1.00 35.78 96 VAL A C 1
ATOM 779 O O . VAL A 1 96 ? 5.579 9.700 -7.513 1.00 35.78 96 VAL A O 1
ATOM 782 N N . MET A 1 97 ? 3.548 8.919 -8.093 1.00 36.81 97 MET A N 1
ATOM 783 C CA . MET A 1 97 ? 3.433 7.932 -7.017 1.00 36.81 97 MET A CA 1
ATOM 784 C C . MET A 1 97 ? 4.550 6.892 -7.167 1.00 36.81 97 MET A C 1
ATOM 786 O O . MET A 1 97 ? 4.401 5.888 -7.860 1.00 36.81 97 MET A O 1
ATOM 790 N N . ARG A 1 98 ? 5.698 7.135 -6.532 1.00 37.84 98 ARG A N 1
ATOM 791 C CA . ARG A 1 98 ? 6.729 6.124 -6.306 1.00 37.84 98 ARG A CA 1
ATOM 792 C C . ARG A 1 98 ? 6.370 5.418 -5.013 1.00 37.84 98 ARG A C 1
ATOM 794 O O . ARG A 1 98 ? 6.763 5.842 -3.933 1.00 37.84 98 ARG A O 1
ATOM 801 N N . ALA A 1 99 ? 5.564 4.376 -5.136 1.00 38.19 99 ALA A N 1
ATOM 802 C CA . ALA A 1 99 ? 5.240 3.534 -4.004 1.00 38.19 99 ALA A CA 1
ATOM 803 C C . ALA A 1 99 ? 6.383 2.534 -3.780 1.00 38.19 99 ALA A C 1
ATOM 805 O O . ALA A 1 99 ? 6.684 1.709 -4.645 1.00 38.19 99 ALA A O 1
ATOM 806 N N . TYR A 1 100 ? 7.030 2.637 -2.624 1.00 41.34 100 TYR A N 1
ATOM 807 C CA . TYR A 1 100 ? 7.975 1.647 -2.126 1.00 41.34 100 TYR A CA 1
ATOM 808 C C . TYR A 1 100 ? 7.173 0.732 -1.195 1.00 41.34 100 TYR A C 1
ATOM 810 O O . TYR A 1 100 ? 6.729 1.162 -0.137 1.00 41.34 100 TYR A O 1
ATOM 818 N N . PHE A 1 101 ? 6.907 -0.509 -1.604 1.00 36.84 101 PHE A N 1
ATOM 819 C CA . PHE A 1 101 ? 6.150 -1.454 -0.780 1.00 36.84 101 PHE A CA 1
ATOM 820 C C . PHE A 1 101 ? 7.107 -2.445 -0.118 1.00 36.84 101 PHE A C 1
ATOM 822 O O . PHE A 1 101 ? 7.715 -3.270 -0.797 1.00 36.84 101 PHE A O 1
ATOM 829 N N . ILE A 1 102 ? 7.187 -2.418 1.213 1.00 36.09 102 ILE A N 1
ATOM 830 C CA . ILE A 1 102 ? 7.740 -3.522 2.002 1.00 36.09 102 ILE A CA 1
ATOM 831 C C . ILE A 1 102 ? 6.581 -4.115 2.794 1.00 36.09 102 ILE A C 1
ATOM 833 O O . ILE A 1 102 ? 6.089 -3.512 3.743 1.00 36.09 102 ILE A O 1
ATOM 837 N N . MET A 1 103 ? 6.123 -5.300 2.392 1.00 32.09 103 MET A N 1
ATOM 838 C CA . MET A 1 103 ? 5.257 -6.098 3.255 1.00 32.09 103 MET 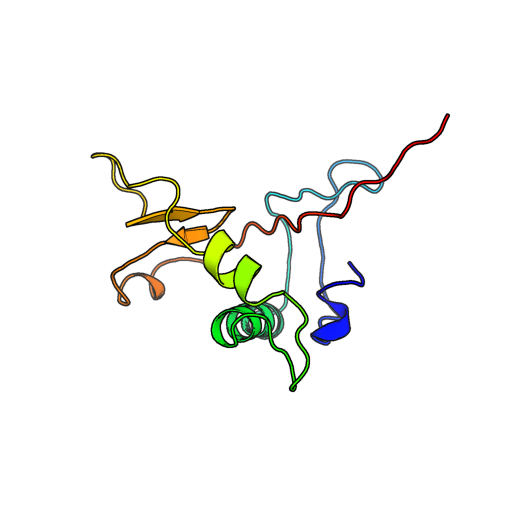A CA 1
ATOM 839 C C . MET A 1 103 ? 6.145 -6.800 4.276 1.00 32.09 103 MET A C 1
ATOM 841 O O . MET A 1 103 ? 7.055 -7.536 3.892 1.00 32.09 103 MET A O 1
ATOM 845 N N . LYS A 1 104 ? 5.889 -6.569 5.567 1.00 35.50 104 LYS A N 1
ATOM 846 C CA . LYS A 1 104 ? 6.471 -7.370 6.645 1.00 35.50 104 LYS A CA 1
ATOM 847 C C . LYS A 1 104 ? 5.989 -8.808 6.438 1.00 35.50 104 LYS A C 1
ATOM 849 O O . LYS A 1 104 ? 4.814 -9.101 6.626 1.00 35.50 104 LYS A O 1
ATOM 854 N N . GLY A 1 105 ? 6.873 -9.665 5.939 1.00 29.91 105 GLY A N 1
ATOM 855 C CA . GLY A 1 105 ? 6.639 -11.101 5.927 1.00 29.91 105 GLY A CA 1
ATOM 856 C C . GLY A 1 105 ? 6.776 -11.612 7.350 1.00 29.91 105 GLY A C 1
ATOM 857 O O . GLY A 1 105 ? 7.755 -11.278 8.021 1.00 29.91 105 GLY A O 1
ATOM 858 N N . ASP A 1 106 ? 5.805 -12.399 7.801 1.00 34.69 106 ASP A N 1
ATOM 859 C CA . ASP A 1 106 ? 6.002 -13.224 8.982 1.00 34.69 106 ASP A CA 1
ATOM 860 C C . ASP A 1 106 ? 7.239 -14.100 8.762 1.00 34.69 106 ASP A C 1
ATOM 862 O O . ASP A 1 106 ? 7.505 -14.615 7.671 1.00 34.69 106 ASP A O 1
ATOM 866 N N . THR A 1 107 ? 8.048 -14.155 9.808 1.00 35.38 107 THR A N 1
ATOM 867 C CA . THR A 1 107 ? 9.346 -14.810 9.896 1.00 35.38 107 THR A CA 1
ATOM 868 C C . THR A 1 107 ? 9.314 -16.239 9.360 1.00 35.38 107 THR A C 1
ATOM 870 O O . THR A 1 107 ? 8.569 -17.081 9.856 1.00 35.38 107 THR A O 1
ATOM 873 N N . TYR A 1 108 ? 10.196 -16.544 8.404 1.00 33.38 108 TYR A N 1
ATOM 874 C CA . TYR A 1 108 ? 10.624 -17.920 8.178 1.00 33.38 108 TYR A CA 1
ATOM 875 C C . TYR A 1 108 ? 11.468 -18.342 9.382 1.00 33.38 108 TYR A C 1
ATOM 877 O O . TYR A 1 108 ? 12.569 -17.828 9.581 1.00 33.38 108 TYR A O 1
ATOM 885 N N . HIS A 1 109 ? 10.953 -19.272 10.182 1.00 34.00 109 HIS A N 1
ATOM 886 C CA . HIS A 1 109 ? 11.799 -20.097 11.031 1.00 34.00 109 HIS A CA 1
ATOM 887 C C . HIS A 1 109 ? 12.601 -21.016 10.107 1.00 34.00 109 HIS A C 1
ATOM 889 O O . HIS A 1 109 ? 12.066 -21.979 9.562 1.00 34.00 109 HIS A O 1
ATOM 895 N N . LEU A 1 110 ? 13.875 -20.689 9.894 1.00 31.88 110 LEU A N 1
ATOM 896 C CA . LEU A 1 110 ? 14.852 -21.672 9.447 1.00 31.88 110 LEU A CA 1
ATOM 897 C C . LEU A 1 110 ? 15.194 -22.519 10.675 1.00 31.88 110 LEU A C 1
ATOM 899 O O . LEU A 1 110 ? 15.978 -22.103 11.525 1.00 31.88 110 LEU A O 1
ATOM 903 N N . GLY A 1 111 ? 14.497 -23.646 10.808 1.00 36.12 111 GLY A N 1
ATOM 904 C CA . GLY A 1 111 ? 14.995 -24.782 11.570 1.00 36.12 111 GLY A CA 1
ATOM 905 C C . GLY A 1 111 ? 16.038 -25.506 10.721 1.00 36.12 111 GLY A C 1
ATOM 906 O O . GLY A 1 111 ? 15.768 -25.748 9.547 1.00 36.12 111 GLY A O 1
ATOM 907 N N . GLU A 1 112 ? 17.195 -25.717 11.351 1.00 36.00 112 GLU A N 1
ATOM 908 C CA . GLU A 1 112 ? 18.343 -26.603 11.059 1.00 36.00 112 GLU A CA 1
ATOM 909 C C . GLU A 1 112 ? 18.578 -27.094 9.620 1.00 36.00 112 GLU A C 1
ATOM 911 O O . GLU A 1 112 ? 17.770 -27.881 9.080 1.00 36.00 112 GLU A O 1
#

pLDDT: mean 75.49, std 21.61, range [29.91, 96.19]

Radius of gyration: 15.68 Å; chains: 1; bounding box: 35×49×28 Å

Secondary structure (DSSP, 8-state):
-TTTTTTTT---EEE-EEETTEE-TTS-EEE-HHHHHHHHHHHHTTTEETTEESS-HHHHHHHHS-SBPPPTT-SSSEEETTEEE-S-TTGGGT----------PPP-----